Protein AF-A0A946ZMV4-F1 (afdb_monomer_lite)

Structure (mmCIF, N/CA/C/O backbone):
data_AF-A0A946ZMV4-F1
#
_entry.id   AF-A0A946ZMV4-F1
#
loop_
_atom_site.group_PDB
_atom_site.id
_atom_site.type_symbol
_atom_site.label_atom_id
_atom_site.label_alt_id
_atom_site.label_comp_id
_atom_site.label_asym_id
_atom_site.label_entity_id
_atom_site.label_seq_id
_atom_site.pdbx_PDB_ins_code
_atom_site.Cartn_x
_atom_site.Cartn_y
_atom_site.Cartn_z
_atom_site.occupancy
_atom_site.B_iso_or_equiv
_atom_site.auth_seq_id
_atom_site.auth_comp_id
_atom_site.auth_asym_id
_atom_site.auth_atom_id
_atom_site.pdbx_PDB_model_num
ATOM 1 N N . VAL A 1 1 ? 10.674 0.244 -0.945 1.00 81.75 1 VAL A N 1
ATOM 2 C CA . VAL A 1 1 ? 10.254 -0.922 -0.118 1.00 81.75 1 VAL A CA 1
ATOM 3 C C . VAL A 1 1 ? 9.551 -1.928 -1.027 1.00 81.75 1 VAL A C 1
ATOM 5 O O . VAL A 1 1 ? 8.974 -1.483 -2.010 1.00 81.75 1 VAL A O 1
ATOM 8 N N . THR A 1 2 ? 9.610 -3.240 -0.787 1.00 90.56 2 THR A N 1
ATOM 9 C CA . THR A 1 2 ? 8.916 -4.216 -1.658 1.00 90.56 2 THR A CA 1
ATOM 10 C C . THR A 1 2 ? 7.429 -4.324 -1.315 1.00 90.56 2 THR A C 1
ATOM 12 O O . THR A 1 2 ? 7.040 -4.082 -0.170 1.00 90.56 2 THR A O 1
ATOM 15 N N . GLN A 1 3 ? 6.602 -4.720 -2.287 1.00 90.19 3 GLN A N 1
ATOM 16 C CA . GLN A 1 3 ? 5.153 -4.911 -2.122 1.00 90.19 3 GLN A CA 1
ATOM 17 C C . GLN A 1 3 ? 4.817 -5.820 -0.935 1.00 90.19 3 GLN A C 1
ATOM 19 O O . GLN A 1 3 ? 4.008 -5.461 -0.080 1.00 90.19 3 GLN A O 1
ATOM 24 N N . ARG A 1 4 ? 5.510 -6.958 -0.830 1.00 90.31 4 ARG A N 1
ATOM 25 C CA . ARG A 1 4 ? 5.332 -7.911 0.272 1.00 90.31 4 ARG A CA 1
ATOM 26 C C . ARG A 1 4 ? 5.634 -7.288 1.628 1.00 90.31 4 ARG A C 1
ATOM 28 O O . ARG A 1 4 ? 4.859 -7.463 2.562 1.00 90.31 4 ARG A O 1
ATOM 35 N N . ASN A 1 5 ? 6.736 -6.546 1.730 1.00 91.50 5 ASN A N 1
ATOM 36 C CA . ASN A 1 5 ? 7.116 -5.918 2.988 1.00 91.50 5 ASN A CA 1
ATOM 37 C C . ASN A 1 5 ? 6.114 -4.824 3.387 1.00 91.50 5 ASN A C 1
ATOM 39 O O . ASN A 1 5 ? 5.677 -4.786 4.532 1.00 91.50 5 ASN A O 1
ATOM 43 N N . ALA A 1 6 ? 5.671 -3.998 2.434 1.00 90.44 6 ALA A N 1
ATOM 44 C CA . ALA A 1 6 ? 4.637 -2.995 2.679 1.00 90.44 6 ALA A CA 1
ATOM 45 C C . ALA A 1 6 ? 3.320 -3.631 3.150 1.00 90.44 6 ALA A C 1
ATOM 47 O O . ALA A 1 6 ? 2.741 -3.182 4.135 1.00 90.44 6 ALA A O 1
ATOM 48 N N . ALA A 1 7 ? 2.875 -4.711 2.504 1.00 91.06 7 ALA A N 1
ATOM 49 C CA . ALA A 1 7 ? 1.668 -5.430 2.901 1.00 91.06 7 ALA A CA 1
ATOM 50 C C . ALA A 1 7 ? 1.773 -6.031 4.315 1.00 91.06 7 ALA A C 1
ATOM 52 O O . ALA A 1 7 ? 0.788 -6.042 5.054 1.00 91.06 7 ALA A O 1
ATOM 53 N N . SER A 1 8 ? 2.952 -6.524 4.706 1.00 92.75 8 SER A N 1
ATOM 54 C CA . SER A 1 8 ? 3.205 -6.997 6.072 1.00 92.75 8 SER A CA 1
ATOM 55 C C . SER A 1 8 ? 3.185 -5.853 7.087 1.00 92.75 8 SER A C 1
ATOM 57 O O . SER A 1 8 ? 2.543 -5.979 8.125 1.00 92.75 8 SER A O 1
ATOM 59 N N . MET A 1 9 ? 3.827 -4.721 6.778 1.00 90.75 9 MET A N 1
ATOM 60 C CA . MET A 1 9 ? 3.845 -3.538 7.648 1.00 90.75 9 MET A CA 1
ATOM 61 C C . MET A 1 9 ? 2.442 -2.965 7.861 1.00 90.75 9 MET A C 1
ATOM 63 O O . MET A 1 9 ? 2.072 -2.676 8.995 1.00 90.75 9 MET A O 1
ATOM 67 N N . LEU A 1 10 ? 1.649 -2.844 6.791 1.00 89.81 10 LEU A N 1
ATOM 68 C CA . LEU A 1 10 ? 0.263 -2.378 6.864 1.00 89.81 10 LEU A CA 1
ATOM 69 C C . LEU A 1 10 ? -0.574 -3.286 7.770 1.00 89.81 10 LEU A C 1
ATOM 71 O O . LEU A 1 10 ? -1.216 -2.797 8.697 1.00 89.81 10 LEU A O 1
ATOM 75 N N . ARG A 1 11 ? -0.485 -4.607 7.586 1.00 90.06 11 ARG A N 1
ATOM 76 C CA . ARG A 1 11 ? -1.179 -5.568 8.455 1.00 90.06 11 ARG A CA 1
ATOM 77 C C . ARG A 1 11 ? -0.725 -5.491 9.910 1.00 90.06 11 ARG A C 1
ATOM 79 O O . ARG A 1 11 ? -1.566 -5.564 10.801 1.00 90.06 11 ARG A O 1
ATOM 86 N N . ALA A 1 12 ? 0.567 -5.279 10.159 1.00 90.81 12 ALA A N 1
ATOM 87 C CA . ALA A 1 12 ? 1.110 -5.148 11.511 1.00 90.81 12 ALA A CA 1
ATOM 88 C C . ALA A 1 12 ? 0.544 -3.935 12.271 1.00 90.81 12 ALA A C 1
ATOM 90 O O . ALA A 1 12 ? 0.339 -4.011 13.479 1.00 90.81 12 ALA A O 1
ATOM 91 N N . VAL A 1 13 ? 0.243 -2.835 11.572 1.00 88.38 13 VAL A N 1
ATOM 92 C CA . VAL A 1 13 ? -0.390 -1.646 12.173 1.00 88.38 13 VAL A CA 1
ATOM 93 C C . VAL A 1 13 ? -1.926 -1.701 12.159 1.00 88.38 13 VAL A C 1
ATOM 95 O O . VAL A 1 13 ? -2.586 -0.745 12.567 1.00 88.38 13 VAL A O 1
ATOM 98 N N . GLY A 1 14 ? -2.516 -2.817 11.716 1.00 88.88 14 GLY A N 1
ATOM 99 C CA . GLY A 1 14 ? -3.965 -3.007 11.642 1.00 88.88 14 GLY A CA 1
ATOM 100 C C . GLY A 1 14 ? -4.627 -2.321 10.444 1.00 88.88 14 GLY A C 1
ATOM 101 O O . GLY A 1 14 ? -5.811 -1.993 10.514 1.00 88.88 14 GLY A O 1
ATOM 102 N N . LEU A 1 15 ? -3.876 -2.074 9.371 1.00 91.06 15 LEU A N 1
ATOM 103 C CA . LEU A 1 15 ? -4.371 -1.634 8.064 1.00 91.06 15 LEU A CA 1
ATOM 104 C C . LEU A 1 15 ? -4.474 -2.830 7.110 1.00 91.06 15 LEU A C 1
ATOM 106 O O . LEU A 1 15 ? -3.829 -3.858 7.321 1.00 91.06 15 LEU A O 1
ATOM 110 N N . ASP A 1 16 ? -5.258 -2.687 6.044 1.00 91.38 16 ASP A N 1
ATOM 111 C CA . ASP A 1 16 ? -5.441 -3.743 5.046 1.00 91.38 16 ASP A CA 1
ATOM 112 C C . ASP A 1 16 ? -5.082 -3.257 3.638 1.00 91.38 16 ASP A C 1
ATOM 114 O O . ASP A 1 16 ? -5.141 -2.061 3.349 1.00 91.38 16 ASP A O 1
ATOM 118 N N . VAL A 1 17 ? -4.696 -4.179 2.758 1.00 91.44 17 VAL A N 1
ATOM 119 C CA . VAL A 1 17 ? -4.362 -3.869 1.362 1.00 91.44 17 VAL A CA 1
ATOM 120 C C . VAL A 1 17 ? -5.599 -4.097 0.501 1.00 91.44 17 VAL A C 1
ATOM 122 O O . VAL A 1 17 ? -6.076 -5.221 0.395 1.00 91.44 17 VAL A O 1
ATOM 125 N N . ASP A 1 18 ? -6.110 -3.041 -0.134 1.00 92.31 18 ASP A N 1
ATOM 126 C CA . ASP A 1 18 ? -7.271 -3.144 -1.030 1.00 92.31 18 ASP A CA 1
ATOM 127 C C . ASP A 1 18 ? -6.888 -3.783 -2.363 1.00 92.31 18 ASP A C 1
ATOM 129 O O . ASP A 1 18 ? -7.465 -4.775 -2.800 1.00 92.31 18 ASP A O 1
ATOM 133 N N . ARG A 1 19 ? -5.901 -3.174 -3.025 1.00 92.25 19 ARG A N 1
ATOM 134 C CA . ARG A 1 19 ? -5.422 -3.565 -4.346 1.00 92.25 19 ARG A CA 1
ATOM 135 C C . ARG A 1 19 ? -3.988 -3.104 -4.551 1.00 92.25 19 ARG A C 1
ATOM 137 O O . ARG A 1 19 ? -3.507 -2.193 -3.872 1.00 92.25 19 ARG A O 1
ATOM 144 N N . VAL A 1 20 ? -3.328 -3.732 -5.514 1.00 91.75 20 VAL A N 1
ATOM 145 C CA . VAL A 1 20 ? -1.986 -3.366 -5.957 1.00 91.75 20 VAL A CA 1
ATOM 146 C C . VAL A 1 20 ? -2.076 -2.906 -7.403 1.00 91.75 20 VAL A C 1
ATOM 148 O O . VAL A 1 20 ? -2.528 -3.657 -8.264 1.00 91.75 20 VAL A O 1
ATOM 151 N N . THR A 1 21 ? -1.641 -1.679 -7.654 1.00 91.88 21 THR A N 1
ATOM 152 C CA . THR A 1 21 ? -1.628 -1.063 -8.980 1.00 91.88 21 THR A CA 1
ATOM 153 C C . THR A 1 21 ? -0.188 -0.941 -9.444 1.00 91.88 21 THR A C 1
ATOM 155 O O . THR A 1 21 ? 0.690 -0.612 -8.650 1.00 91.88 21 THR A O 1
ATOM 15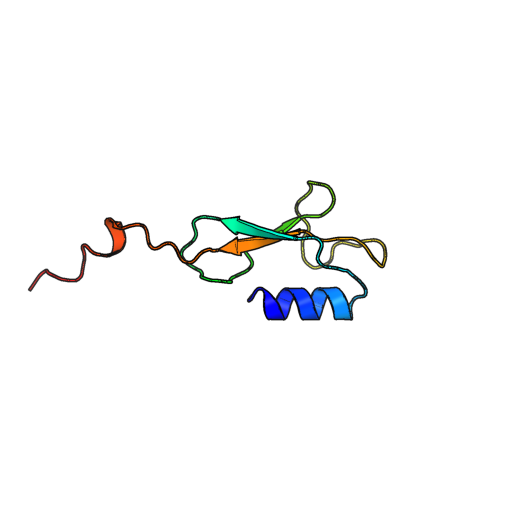8 N N . TYR A 1 22 ? 0.069 -1.212 -10.720 1.00 89.69 22 TYR A N 1
ATOM 159 C CA . TYR A 1 22 ? 1.416 -1.182 -11.272 1.00 89.69 22 TYR A CA 1
ATOM 160 C C . TYR A 1 22 ? 1.634 0.039 -12.169 1.00 89.69 22 TYR A C 1
ATOM 162 O O . TYR A 1 22 ? 0.805 0.334 -13.027 1.00 89.69 22 TYR A O 1
ATOM 170 N N . ILE A 1 23 ? 2.756 0.732 -11.975 1.00 88.94 23 ILE A N 1
ATOM 171 C CA . ILE A 1 23 ? 3.201 1.868 -12.791 1.00 88.94 23 ILE A CA 1
ATOM 172 C C . ILE A 1 23 ? 4.477 1.523 -13.557 1.00 88.94 23 ILE A C 1
ATOM 174 O O . ILE A 1 23 ? 5.239 0.643 -13.149 1.00 88.94 23 ILE A O 1
ATOM 178 N N . ASN A 1 24 ? 4.681 2.209 -14.685 1.00 85.88 24 ASN A N 1
ATOM 179 C CA . ASN A 1 24 ? 5.852 2.051 -15.547 1.00 85.88 24 ASN A CA 1
ATOM 180 C C . ASN A 1 24 ? 7.090 2.643 -14.880 1.00 85.88 24 ASN A C 1
ATOM 182 O O . ASN A 1 24 ? 7.432 3.798 -15.098 1.00 85.88 24 ASN A O 1
ATOM 186 N N . GLU A 1 25 ? 7.741 1.827 -14.064 1.00 85.00 25 GLU A N 1
ATOM 187 C CA . GLU A 1 25 ? 8.898 2.207 -13.270 1.00 85.00 25 GLU A CA 1
ATOM 188 C C . GLU A 1 25 ? 9.928 1.082 -13.276 1.00 85.00 25 GLU A C 1
ATOM 190 O O . GLU A 1 25 ? 9.573 -0.100 -13.290 1.00 85.00 25 GLU A O 1
ATOM 195 N N . LEU A 1 26 ? 11.209 1.449 -13.206 1.00 79.56 26 LEU A N 1
ATOM 196 C CA . LEU A 1 26 ? 12.332 0.504 -13.250 1.00 79.56 26 LEU A CA 1
ATOM 197 C C . LEU A 1 26 ? 12.327 -0.484 -12.071 1.00 79.56 26 LEU A C 1
ATOM 199 O O . LEU A 1 26 ? 12.805 -1.612 -12.194 1.00 79.56 26 LEU A O 1
ATOM 203 N N . GLY A 1 27 ? 11.794 -0.071 -10.919 1.00 81.50 27 GLY A N 1
ATOM 204 C CA . GLY A 1 27 ? 11.752 -0.881 -9.707 1.00 81.50 27 GLY A CA 1
ATOM 205 C C . GLY A 1 27 ? 10.643 -1.929 -9.745 1.00 81.50 27 GLY A C 1
ATOM 206 O O . GLY A 1 27 ? 9.522 -1.655 -9.319 1.00 81.50 27 GLY A O 1
ATOM 207 N N . LYS A 1 28 ? 10.955 -3.150 -10.194 1.00 83.12 28 LYS A N 1
ATOM 208 C CA . LYS A 1 28 ? 10.020 -4.284 -10.135 1.00 83.12 28 LYS A CA 1
ATOM 209 C C . LYS A 1 28 ? 9.584 -4.565 -8.693 1.00 83.12 28 LYS A C 1
ATOM 211 O O . LYS A 1 28 ? 10.426 -4.729 -7.812 1.00 83.12 28 LYS A O 1
ATOM 216 N N . ASP A 1 29 ? 8.273 -4.634 -8.462 1.00 83.69 29 ASP A N 1
ATOM 217 C CA . ASP A 1 29 ? 7.650 -4.931 -7.161 1.00 83.69 29 ASP A CA 1
ATOM 218 C C . ASP A 1 29 ? 8.033 -3.951 -6.033 1.00 83.69 29 ASP A C 1
ATOM 220 O O . ASP A 1 29 ? 7.788 -4.211 -4.847 1.00 83.69 29 ASP A O 1
ATOM 224 N N . MET A 1 30 ? 8.617 -2.803 -6.386 1.00 90.25 30 MET A N 1
ATOM 225 C CA . MET A 1 30 ? 8.884 -1.717 -5.454 1.00 90.25 30 MET A CA 1
ATOM 226 C C . MET A 1 30 ? 7.643 -0.856 -5.289 1.00 90.25 30 MET A C 1
ATOM 228 O O . MET A 1 30 ? 7.114 -0.356 -6.271 1.00 90.25 30 MET A O 1
ATOM 232 N N . VAL A 1 31 ? 7.219 -0.620 -4.051 1.00 90.81 31 VAL A N 1
ATOM 233 C CA . VAL A 1 31 ? 6.163 0.347 -3.736 1.00 90.81 31 VAL A CA 1
ATOM 234 C C . VAL A 1 31 ? 6.732 1.758 -3.836 1.00 90.81 31 VAL A C 1
ATOM 236 O O . VAL A 1 31 ? 7.695 2.083 -3.135 1.00 90.81 31 VAL A O 1
ATOM 239 N N . TYR A 1 32 ? 6.107 2.577 -4.677 1.00 90.56 32 TYR A N 1
ATOM 240 C CA . TYR A 1 32 ? 6.399 4.001 -4.839 1.00 90.56 32 TYR A CA 1
ATOM 241 C C . TYR A 1 32 ? 5.432 4.858 -4.029 1.00 90.56 32 TYR A C 1
ATOM 243 O O . TYR A 1 32 ? 5.851 5.782 -3.336 1.00 90.56 32 TYR A O 1
ATOM 251 N N . TYR A 1 33 ? 4.142 4.517 -4.074 1.00 90.19 33 TYR A N 1
ATOM 252 C CA . TYR A 1 33 ? 3.098 5.276 -3.395 1.00 90.19 33 TYR A CA 1
ATOM 253 C C . TYR A 1 33 ? 2.121 4.349 -2.688 1.00 90.19 33 TYR A C 1
ATOM 255 O O . TYR A 1 33 ? 1.841 3.241 -3.144 1.00 90.19 33 TYR A O 1
ATOM 263 N N . ALA A 1 34 ? 1.573 4.834 -1.582 1.00 91.62 34 ALA A N 1
ATOM 264 C CA . ALA A 1 34 ? 0.417 4.249 -0.931 1.00 91.62 34 ALA A CA 1
ATOM 265 C C . ALA A 1 34 ? -0.724 5.263 -1.007 1.00 91.62 34 ALA A C 1
ATOM 267 O O . ALA A 1 34 ? -0.522 6.456 -0.763 1.00 91.62 34 ALA A O 1
ATOM 268 N N . ARG A 1 35 ? -1.917 4.803 -1.376 1.00 92.00 35 ARG A N 1
ATOM 269 C CA . ARG A 1 35 ? -3.082 5.654 -1.594 1.00 92.00 35 ARG A CA 1
ATOM 270 C C . ARG A 1 35 ? -4.237 5.184 -0.722 1.00 92.00 35 ARG A C 1
ATOM 272 O O . ARG A 1 35 ? -4.571 4.007 -0.689 1.00 92.00 35 ARG A O 1
ATOM 279 N N . TYR A 1 36 ? -4.863 6.111 -0.015 1.00 91.69 36 TYR A N 1
ATOM 280 C CA . TYR A 1 36 ? -6.051 5.869 0.791 1.00 91.69 36 TYR A CA 1
ATOM 281 C C . TYR A 1 36 ? -7.168 6.797 0.332 1.00 91.69 36 TYR A C 1
ATOM 283 O O . TYR A 1 36 ? -7.001 8.017 0.323 1.00 91.69 36 TYR A O 1
ATOM 291 N N . LYS A 1 37 ? -8.314 6.232 -0.069 1.00 88.62 37 LYS A N 1
ATOM 292 C CA . LYS A 1 37 ? -9.484 6.999 -0.548 1.00 88.62 37 LYS A CA 1
ATOM 293 C C . LYS A 1 37 ? -9.123 8.058 -1.604 1.00 88.62 37 LYS A C 1
ATOM 295 O O . LYS A 1 37 ? -9.578 9.196 -1.547 1.00 88.62 37 LYS A O 1
ATOM 300 N N . GLY A 1 38 ? -8.248 7.700 -2.545 1.00 86.94 38 GLY A N 1
ATOM 301 C CA . GLY A 1 38 ? -7.818 8.604 -3.612 1.00 86.94 38 GLY A CA 1
ATOM 302 C C . GLY A 1 38 ? -6.776 9.653 -3.203 1.00 86.94 38 GLY A C 1
ATOM 303 O O . GLY A 1 38 ? -6.330 10.401 -4.074 1.00 86.94 38 GLY A O 1
ATOM 304 N N . LYS A 1 39 ? -6.315 9.680 -1.947 1.00 89.69 39 LYS A N 1
ATOM 305 C CA . LYS A 1 39 ? -5.234 10.559 -1.474 1.00 89.69 39 LYS A CA 1
ATOM 306 C C . LYS A 1 39 ? -3.955 9.773 -1.225 1.00 89.69 39 LYS A C 1
ATOM 308 O O . LYS A 1 39 ? -4.011 8.670 -0.690 1.00 89.69 39 LYS A O 1
ATOM 313 N N . ASN A 1 40 ? -2.816 10.337 -1.607 1.00 90.50 40 ASN A N 1
ATOM 314 C CA . ASN A 1 40 ? -1.525 9.753 -1.260 1.00 90.50 40 ASN A CA 1
ATOM 315 C C . ASN A 1 40 ? -1.304 9.909 0.242 1.00 90.50 40 ASN A C 1
ATOM 317 O O . ASN A 1 40 ? -1.557 10.982 0.788 1.00 90.50 40 ASN A O 1
ATOM 32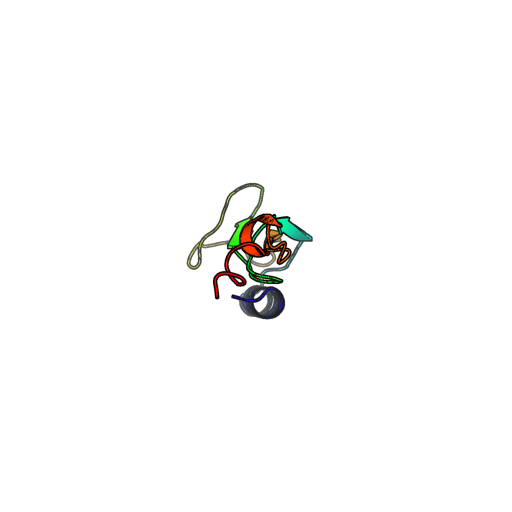1 N N . ILE A 1 41 ? -0.860 8.833 0.878 1.00 89.69 41 ILE A N 1
ATOM 322 C CA . ILE A 1 41 ? -0.534 8.805 2.300 1.00 89.69 41 ILE A CA 1
ATOM 323 C C . ILE A 1 41 ? 0.966 8.630 2.478 1.00 89.69 41 ILE A C 1
ATOM 325 O O . ILE A 1 41 ? 1.637 7.996 1.657 1.00 89.69 41 ILE A O 1
ATOM 329 N N . GLN A 1 42 ? 1.482 9.184 3.564 1.00 86.06 42 GLN A N 1
ATOM 330 C CA . GLN A 1 42 ? 2.881 9.074 3.941 1.00 86.06 42 GLN A CA 1
ATOM 331 C C . GLN A 1 42 ? 3.047 8.269 5.233 1.00 86.06 42 GLN A C 1
ATOM 333 O O . GLN A 1 42 ? 2.125 8.176 6.050 1.00 86.06 42 GLN A O 1
ATOM 338 N N . PRO A 1 43 ? 4.228 7.663 5.446 1.00 82.69 43 PRO A N 1
ATOM 339 C CA . PRO A 1 43 ? 4.556 7.066 6.732 1.00 82.69 43 PRO A CA 1
ATOM 340 C C . PRO A 1 43 ? 4.404 8.101 7.854 1.00 82.69 43 PRO A C 1
ATOM 342 O O . PRO A 1 43 ? 5.021 9.161 7.805 1.00 82.69 43 PRO A O 1
ATOM 345 N N . GLY A 1 44 ? 3.585 7.787 8.858 1.00 83.62 44 GLY A N 1
ATOM 346 C CA . GLY A 1 44 ? 3.270 8.695 9.968 1.00 83.62 44 GLY A CA 1
ATOM 347 C C . GLY A 1 44 ? 1.862 9.293 9.917 1.00 83.62 44 GLY A C 1
ATOM 348 O O . GLY A 1 44 ? 1.386 9.786 10.942 1.00 83.62 44 GLY A O 1
ATOM 349 N N . ASP A 1 45 ? 1.157 9.182 8.787 1.00 87.12 45 ASP A N 1
ATOM 350 C CA . ASP A 1 45 ? -0.240 9.603 8.699 1.00 87.12 45 ASP A CA 1
ATOM 351 C C . ASP A 1 45 ? -1.137 8.750 9.604 1.00 87.12 45 ASP A C 1
ATOM 353 O O . ASP A 1 45 ? -1.106 7.515 9.593 1.00 87.12 45 ASP A O 1
ATOM 357 N N . LYS A 1 46 ? -1.982 9.423 10.389 1.00 85.44 46 LYS A N 1
ATOM 358 C CA . LYS A 1 46 ? -2.947 8.763 11.271 1.00 85.44 46 LYS A CA 1
ATOM 359 C C . LYS A 1 46 ? -4.169 8.342 10.469 1.00 85.44 46 LYS A C 1
ATOM 361 O O . LYS A 1 46 ? -5.005 9.168 10.106 1.00 85.44 46 LYS A O 1
ATOM 366 N N . LEU A 1 47 ? -4.284 7.042 10.236 1.00 86.81 47 LEU A N 1
ATOM 367 C CA . LEU A 1 47 ? -5.423 6.438 9.559 1.00 86.81 47 LEU A CA 1
ATOM 368 C C . LEU A 1 47 ? -6.270 5.631 10.547 1.00 86.81 47 LEU A C 1
ATOM 370 O O . LEU A 1 47 ? -5.734 5.073 11.508 1.00 86.81 47 LEU A O 1
ATOM 374 N N . PRO A 1 48 ? -7.593 5.540 10.326 1.00 87.69 48 PRO A N 1
ATOM 375 C CA . PRO A 1 48 ? -8.433 4.621 11.077 1.00 87.69 48 PRO A CA 1
ATOM 376 C C . PRO A 1 48 ? -7.909 3.187 10.960 1.00 87.69 48 PRO A C 1
ATOM 378 O O . PRO A 1 48 ? -7.469 2.771 9.881 1.00 87.69 48 PRO A O 1
ATOM 381 N N . LYS A 1 49 ? -8.013 2.413 12.045 1.00 82.31 49 LYS A N 1
ATOM 382 C CA . LYS A 1 49 ? -7.819 0.956 11.994 1.00 82.31 49 LYS A CA 1
ATOM 383 C C . LYS A 1 49 ? -8.722 0.366 10.904 1.00 82.31 49 LYS A C 1
ATOM 385 O O . LYS A 1 49 ? -9.775 0.933 10.631 1.00 82.31 49 LYS A O 1
ATOM 390 N N . THR A 1 50 ? -8.265 -0.715 10.274 1.00 86.44 50 THR A N 1
ATOM 391 C CA . THR A 1 50 ? -8.896 -1.408 9.133 1.00 86.44 50 THR A CA 1
ATOM 392 C C . THR A 1 50 ? -9.066 -0.571 7.861 1.00 86.44 50 THR A C 1
ATOM 394 O O . THR A 1 50 ? -9.792 -0.961 6.945 1.00 86.44 50 THR A O 1
ATOM 397 N N . SER A 1 51 ? -8.366 0.563 7.751 1.00 91.50 51 SER A N 1
ATOM 398 C CA . SER A 1 51 ? -8.356 1.328 6.505 1.00 91.50 51 SER A CA 1
ATOM 399 C C . SER A 1 51 ? -7.707 0.530 5.377 1.00 91.50 51 SER A C 1
ATOM 401 O O . SER A 1 51 ? -6.645 -0.071 5.539 1.00 91.50 51 SER A O 1
ATOM 403 N N . LYS A 1 52 ? -8.370 0.566 4.224 1.00 91.88 52 LYS A N 1
ATOM 404 C CA . LYS A 1 52 ? -7.984 -0.127 3.002 1.00 91.88 52 LYS A CA 1
ATOM 405 C C . LYS A 1 52 ? -7.053 0.729 2.152 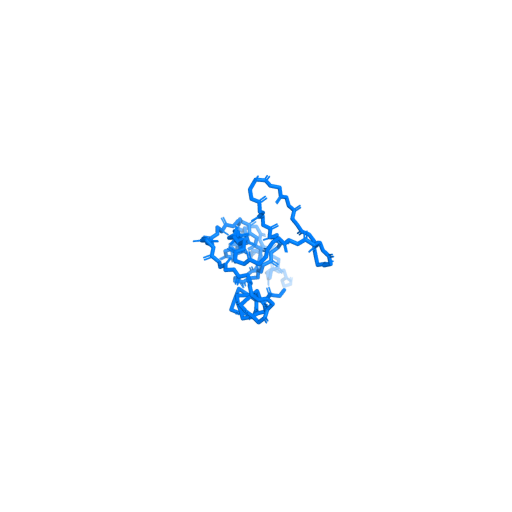1.00 91.88 52 LYS A C 1
ATOM 407 O O . LYS A 1 52 ? -7.469 1.770 1.642 1.00 91.88 52 LYS A O 1
ATOM 412 N N . ILE A 1 53 ? -5.807 0.297 2.016 1.00 92.12 53 ILE A N 1
ATOM 413 C CA . ILE A 1 53 ? -4.740 1.023 1.332 1.00 92.12 53 ILE A CA 1
ATOM 414 C C . ILE A 1 53 ? -4.486 0.399 -0.035 1.00 92.12 53 ILE A C 1
ATOM 416 O O . ILE A 1 53 ? -4.326 -0.812 -0.168 1.00 92.12 53 ILE A O 1
ATOM 420 N N . GLU A 1 54 ? -4.415 1.236 -1.055 1.00 93.69 54 GLU A N 1
ATOM 421 C CA . GLU A 1 54 ? -3.961 0.861 -2.384 1.00 93.69 54 GLU A CA 1
ATOM 422 C C . GLU A 1 54 ? -2.443 1.044 -2.475 1.00 93.69 54 GLU A C 1
ATOM 424 O O . GLU A 1 54 ? -1.910 2.107 -2.148 1.00 93.69 54 GLU A O 1
ATOM 429 N N . LEU A 1 55 ? -1.737 0.002 -2.908 1.00 93.19 55 LEU A N 1
ATOM 430 C CA . LEU A 1 55 ? -0.287 0.032 -3.086 1.00 93.19 55 LEU A CA 1
ATOM 431 C C . LEU A 1 55 ? 0.048 0.236 -4.559 1.00 93.19 55 LEU A C 1
ATOM 433 O O . LEU A 1 55 ? -0.323 -0.578 -5.398 1.00 93.19 55 LEU A O 1
ATOM 437 N N . ILE A 1 56 ? 0.799 1.286 -4.868 1.00 92.56 56 ILE A N 1
ATOM 438 C CA . ILE A 1 56 ? 1.296 1.550 -6.216 1.00 92.56 56 ILE A CA 1
ATOM 439 C C . ILE A 1 56 ? 2.727 1.030 -6.314 1.00 92.56 56 ILE A C 1
ATOM 441 O O . ILE A 1 56 ? 3.636 1.564 -5.673 1.00 92.56 56 ILE A O 1
ATOM 445 N N . CYS A 1 57 ? 2.911 -0.023 -7.103 1.00 92.06 57 CYS A N 1
ATOM 446 C CA . CYS A 1 57 ? 4.178 -0.710 -7.306 1.00 92.06 57 CYS A CA 1
ATOM 447 C C . CYS A 1 57 ? 4.753 -0.445 -8.700 1.00 92.06 57 CYS A C 1
ATOM 449 O O . CYS A 1 57 ? 4.011 -0.239 -9.652 1.00 92.06 57 CYS A O 1
ATOM 451 N N . GLY A 1 58 ? 6.070 -0.493 -8.855 1.00 91.25 58 GLY A N 1
ATOM 452 C CA . GLY A 1 58 ? 6.697 -0.486 -10.172 1.00 91.25 58 GLY A CA 1
ATOM 453 C C . GLY A 1 58 ? 6.598 -1.853 -10.847 1.00 91.25 58 GLY A C 1
ATOM 454 O O . GLY A 1 58 ? 6.732 -2.898 -10.202 1.00 91.25 58 GLY A O 1
ATOM 455 N N . ASN A 1 59 ? 6.345 -1.862 -12.154 1.00 87.44 59 ASN A N 1
ATOM 456 C CA . ASN A 1 59 ? 6.286 -3.089 -12.956 1.00 87.44 59 ASN A CA 1
ATOM 457 C C . ASN A 1 59 ? 7.662 -3.593 -13.417 1.00 87.44 59 ASN A C 1
ATOM 459 O O . ASN A 1 59 ? 7.750 -4.686 -13.972 1.00 87.44 59 ASN A O 1
ATOM 463 N N . GLY A 1 60 ? 8.734 -2.832 -13.191 1.00 81.00 60 GLY A N 1
ATOM 464 C CA . GLY A 1 60 ? 10.061 -3.184 -13.683 1.00 81.00 60 GLY A CA 1
ATOM 465 C C . GLY A 1 60 ? 10.203 -3.043 -15.194 1.00 81.00 60 GLY A C 1
ATOM 466 O O . GLY A 1 60 ? 11.112 -3.645 -15.766 1.00 81.00 60 GLY A O 1
ATOM 467 N N . SER A 1 61 ? 9.310 -2.298 -15.857 1.00 78.56 61 SER A N 1
ATOM 468 C CA . SER A 1 61 ? 9.454 -2.018 -17.282 1.00 78.56 61 SER A CA 1
ATOM 469 C C . SER A 1 61 ? 10.682 -1.150 -17.480 1.00 78.56 61 SER A C 1
ATOM 471 O O . SER A 1 61 ? 10.699 0.037 -17.168 1.00 78.56 61 SER A O 1
ATOM 473 N N . ILE A 1 62 ? 11.722 -1.773 -18.016 1.00 66.00 62 ILE A N 1
ATOM 474 C CA . ILE A 1 62 ? 12.882 -1.083 -18.549 1.00 66.00 62 ILE A CA 1
ATOM 475 C C . ILE A 1 62 ? 12.4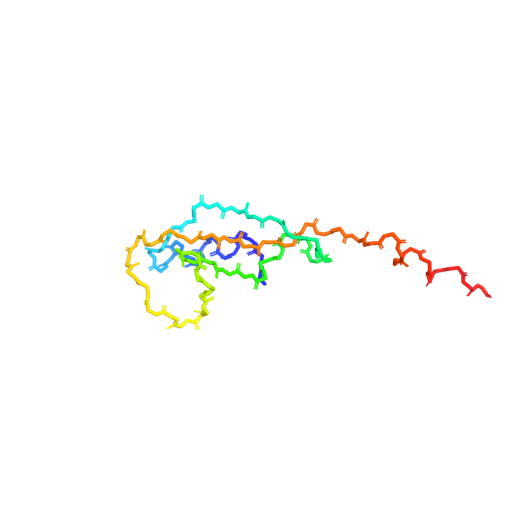12 -0.462 -19.870 1.00 66.00 62 ILE A C 1
ATOM 477 O O . ILE A 1 62 ? 12.125 -1.225 -20.800 1.00 66.00 62 ILE A O 1
ATOM 481 N N . PRO A 1 63 ? 12.288 0.875 -20.001 1.00 62.28 63 PRO A N 1
ATOM 482 C CA . PRO A 1 63 ? 12.067 1.459 -21.312 1.00 62.28 63 PRO A CA 1
ATOM 483 C C . PRO A 1 63 ? 13.214 0.990 -22.206 1.00 62.28 63 PRO A C 1
ATOM 485 O O . PRO A 1 63 ? 14.385 1.056 -21.828 1.00 62.28 63 PRO A O 1
ATOM 488 N N . SER A 1 64 ? 12.872 0.476 -23.384 1.00 57.62 64 SER A N 1
ATOM 489 C CA . SER A 1 64 ? 13.786 -0.112 -24.373 1.00 57.62 64 SER A CA 1
ATOM 490 C C . SER A 1 64 ? 15.001 0.769 -24.710 1.00 57.62 64 SER A C 1
ATOM 492 O O . SER A 1 64 ? 16.015 0.260 -25.181 1.00 57.62 64 SER A O 1
ATOM 494 N N . GLN A 1 65 ? 14.951 2.063 -24.382 1.00 56.69 65 GLN A N 1
ATOM 495 C CA . GLN A 1 65 ? 16.064 3.009 -24.462 1.00 56.69 65 GLN A CA 1
ATOM 496 C C . GLN A 1 65 ? 17.249 2.698 -23.527 1.00 56.69 65 GLN A C 1
ATOM 498 O O . GLN A 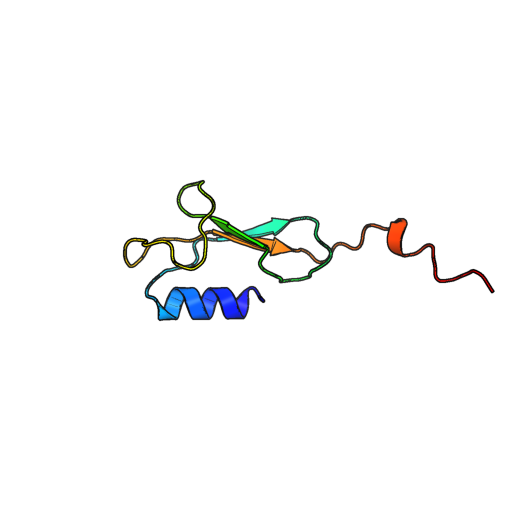1 65 ? 18.368 3.094 -23.840 1.00 56.69 65 GLN A O 1
ATOM 503 N N . ALA A 1 66 ? 17.071 1.956 -22.427 1.00 55.25 66 ALA A N 1
ATOM 504 C CA . ALA A 1 66 ? 18.189 1.584 -21.547 1.00 55.25 66 ALA A CA 1
ATOM 505 C C . ALA A 1 66 ? 19.055 0.435 -22.103 1.00 55.25 66 ALA A C 1
ATOM 507 O O . ALA A 1 66 ? 20.123 0.156 -21.566 1.00 55.25 66 ALA A O 1
ATOM 508 N N . ARG A 1 67 ? 18.625 -0.223 -23.193 1.00 53.72 67 ARG A N 1
ATOM 509 C CA . ARG A 1 67 ? 19.399 -1.284 -23.859 1.00 53.72 67 ARG A CA 1
ATOM 510 C C . ARG A 1 67 ? 20.500 -0.729 -24.784 1.00 53.72 67 ARG A C 1
ATOM 512 O O . ARG A 1 67 ? 21.327 -1.496 -25.254 1.00 53.72 67 ARG A O 1
ATOM 519 N N . ILE A 1 68 ? 20.552 0.589 -25.012 1.00 58.19 68 ILE A N 1
ATOM 520 C CA . ILE A 1 68 ? 21.489 1.234 -25.950 1.00 58.19 68 ILE A CA 1
ATOM 521 C C . ILE A 1 68 ? 22.555 2.053 -25.201 1.00 58.19 68 ILE A C 1
ATOM 523 O O . ILE A 1 68 ? 22.672 3.249 -25.421 1.00 58.19 68 ILE A O 1
ATOM 527 N N . ARG A 1 69 ? 23.311 1.452 -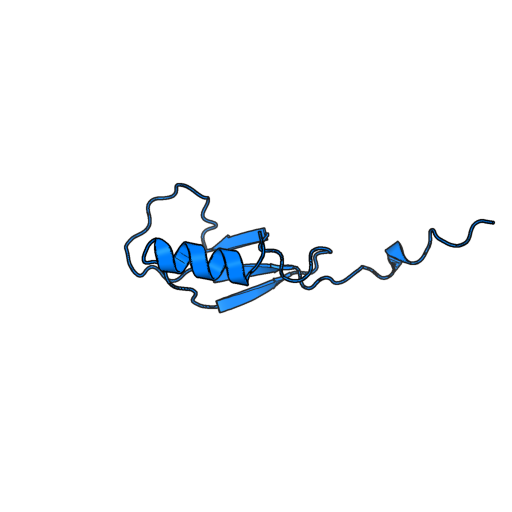24.271 1.00 53.66 69 ARG A N 1
ATOM 528 C CA . ARG A 1 69 ? 24.640 1.949 -23.820 1.00 53.66 69 ARG A CA 1
ATOM 529 C C . ARG A 1 69 ? 25.511 0.798 -23.292 1.00 53.66 69 ARG A C 1
ATOM 531 O O . ARG A 1 69 ? 26.128 0.912 -22.239 1.00 53.66 69 ARG A O 1
ATOM 538 N N . SER A 1 70 ? 25.516 -0.337 -23.987 1.00 50.25 70 SER A N 1
ATOM 539 C CA . SER A 1 70 ? 26.406 -1.469 -23.665 1.00 50.25 70 SER A CA 1
ATOM 540 C C . SER A 1 70 ? 27.330 -1.858 -24.821 1.00 50.25 70 SER A C 1
ATOM 542 O O . SER A 1 70 ? 28.256 -2.627 -24.609 1.00 50.25 70 SER A O 1
ATOM 544 N N . GLU A 1 71 ? 27.126 -1.296 -26.014 1.00 49.50 71 GLU A N 1
ATOM 545 C CA . GLU A 1 71 ? 27.980 -1.511 -27.185 1.00 49.50 71 GLU A CA 1
ATOM 546 C C . GLU A 1 71 ? 28.545 -0.168 -27.652 1.00 49.50 71 GLU A C 1
ATOM 548 O O . GLU A 1 71 ? 28.050 0.469 -28.577 1.00 49.50 71 GLU A O 1
ATOM 553 N N . ALA A 1 72 ? 29.573 0.294 -26.956 1.00 50.31 72 ALA A N 1
ATOM 554 C CA . ALA A 1 72 ? 30.604 1.124 -27.558 1.00 50.31 72 ALA A CA 1
ATOM 555 C C . ALA A 1 72 ? 31.927 0.522 -27.080 1.00 50.31 72 ALA A C 1
ATOM 557 O O . ALA A 1 72 ? 32.360 0.784 -25.957 1.00 50.31 72 ALA A O 1
ATOM 558 N N . GLN A 1 73 ? 32.434 -0.414 -27.890 1.00 50.41 73 GLN A N 1
ATOM 559 C CA . GLN A 1 73 ? 33.811 -0.906 -27.834 1.00 50.41 73 GLN A CA 1
ATOM 560 C C . GLN A 1 73 ? 34.790 0.219 -28.163 1.00 50.41 73 GLN A C 1
ATOM 562 O O . GLN A 1 73 ? 34.404 1.116 -28.949 1.00 50.41 73 GLN A O 1
#

Radius of gyration: 15.68 Å; chains: 1; bounding box: 43×18×40 Å

Foldseek 3Di:
DAQVVVQVVCVVVQEHEPEEAEDADQFARAFPFKDFPNHTDDPPDDDDHHGYIYTYGYNNDDPPVVVPPPDDD

pLDDT: mean 83.24, std 12.99, range [49.5, 93.69]

Sequence (73 aa):
VTQRNAASMLRAVGLDVDRVTYINELGKDMVYYARYKGKNIQPGDKLPKTSKIELICGNGSIPSQARIRSEAQ

Secondary structure (DSSP, 8-state):
-BHHHHHHHHHHTT-EEEEEEEES-SSTTBEEEEEETTEEE-TT----TT-EEEEEEE-----GGGGSSS---